Protein AF-A0A8J7YW27-F1 (afdb_monomer_lite)

Sequence (158 aa):
MNFRGATFSNEADFRGATFNNKADFMGATFNNKADFGGATFNNRADFWGATFNNKADFWGATFSKEAYFTDATFFGSVKFIDDENGRIFDESASANFSNSNFEHPESVEFVSVNLNNASFLHCKNIDKIGKFEIVDWNSKDIFLGFLEIEKQQLMRSK

Radius of gyration: 14.84 Å; chains: 1; bounding box: 30×37×41 Å

Secondary structure (DSSP, 8-state):
-B-TT-EE-S-EE-TT-EESS-EE-TT-EESS-EE-TT-EESS-EE-TT-EESS-EE-TT-EESSEEE-TT-EE-S-EEEE--SSS-SB-TT-EEE-TT-EESSGGGEEEEEEE-TTEE-TT-BTGGG-SEEEEEE--S-----SS-HHHHHHHT---

Structure (mmCIF, N/CA/C/O backbone):
data_AF-A0A8J7YW27-F1
#
_entry.id   AF-A0A8J7YW27-F1
#
loop_
_atom_site.group_PDB
_atom_site.id
_atom_site.type_symbol
_atom_site.label_atom_id
_atom_site.label_alt_id
_atom_site.label_comp_id
_atom_site.label_asym_id
_atom_site.label_entity_id
_atom_site.label_seq_id
_atom_site.pdbx_PDB_ins_code
_atom_site.Cartn_x
_atom_site.Cartn_y
_atom_site.Cartn_z
_atom_site.occupancy
_atom_site.B_iso_or_equiv
_atom_site.auth_seq_id
_atom_site.auth_comp_id
_atom_site.auth_asym_id
_atom_site.auth_atom_id
_atom_site.pdbx_PDB_model_num
ATOM 1 N N . MET A 1 1 ? 6.038 -1.999 -14.265 1.00 92.62 1 MET A N 1
ATOM 2 C CA . MET A 1 1 ? 4.718 -2.570 -14.613 1.00 92.62 1 MET A CA 1
ATOM 3 C C . MET A 1 1 ? 3.689 -1.450 -14.578 1.00 92.62 1 MET A C 1
ATOM 5 O O . MET A 1 1 ? 3.866 -0.549 -13.769 1.00 92.62 1 MET A O 1
ATOM 9 N N . ASN A 1 2 ? 2.689 -1.450 -15.461 1.00 97.50 2 ASN A N 1
ATOM 10 C CA . ASN A 1 2 ? 1.742 -0.338 -15.596 1.00 97.50 2 ASN A CA 1
ATOM 11 C C . ASN A 1 2 ? 0.291 -0.831 -15.480 1.00 97.50 2 ASN A C 1
ATOM 13 O O . ASN A 1 2 ? -0.159 -1.620 -16.304 1.00 97.50 2 ASN A O 1
ATOM 17 N N . PHE A 1 3 ? -0.401 -0.328 -14.465 1.00 98.38 3 PHE A N 1
ATOM 18 C CA . PHE A 1 3 ? -1.812 -0.503 -14.123 1.00 98.38 3 PHE A CA 1
ATOM 19 C C . PHE A 1 3 ? -2.515 0.853 -13.966 1.00 98.38 3 PHE A C 1
ATOM 21 O O . PHE A 1 3 ? -3.535 0.960 -13.286 1.00 98.38 3 PHE A O 1
ATOM 28 N N . ARG A 1 4 ? -1.962 1.915 -14.559 1.00 98.62 4 ARG A N 1
ATOM 29 C CA . ARG A 1 4 ? -2.519 3.263 -14.480 1.00 98.62 4 ARG A CA 1
ATOM 30 C C . ARG A 1 4 ? -3.975 3.266 -14.947 1.00 98.62 4 ARG A C 1
ATOM 32 O O . ARG A 1 4 ? -4.266 2.846 -16.066 1.00 98.62 4 ARG A O 1
ATOM 39 N N . GLY A 1 5 ? -4.872 3.765 -14.101 1.00 98.31 5 GLY A N 1
ATOM 40 C CA . GLY A 1 5 ? -6.310 3.830 -14.367 1.00 98.31 5 GLY A CA 1
ATOM 41 C C . GLY A 1 5 ? -7.002 2.466 -14.468 1.00 98.31 5 GLY A C 1
ATOM 42 O O . GLY A 1 5 ? -8.155 2.404 -14.891 1.00 98.31 5 GLY A O 1
ATOM 43 N N . ALA A 1 6 ? -6.322 1.366 -14.127 1.00 98.75 6 ALA A N 1
ATOM 44 C CA . ALA A 1 6 ? -6.915 0.038 -14.187 1.00 98.75 6 ALA A CA 1
ATOM 45 C C . ALA A 1 6 ? -8.041 -0.098 -13.158 1.00 98.75 6 ALA A C 1
ATOM 47 O O . ALA A 1 6 ? -7.946 0.406 -12.042 1.00 98.75 6 ALA A O 1
ATOM 48 N N . THR A 1 7 ? -9.098 -0.821 -13.521 1.00 98.88 7 THR A N 1
ATOM 49 C CA . THR A 1 7 ? -10.161 -1.208 -12.588 1.00 98.88 7 THR A CA 1
ATOM 50 C C . THR A 1 7 ? -10.091 -2.708 -12.338 1.00 98.88 7 THR A C 1
ATOM 52 O O . THR A 1 7 ? -10.236 -3.504 -13.265 1.00 98.88 7 THR A O 1
ATOM 55 N N . PHE A 1 8 ? -9.900 -3.091 -11.081 1.00 98.62 8 PHE A N 1
ATOM 56 C CA . PHE A 1 8 ? -9.941 -4.473 -10.622 1.00 98.62 8 PHE A CA 1
ATOM 57 C C . PHE A 1 8 ? -11.315 -4.746 -10.010 1.00 98.62 8 PHE A C 1
ATOM 59 O O . PHE A 1 8 ? -11.597 -4.365 -8.874 1.00 98.62 8 PHE A O 1
ATOM 66 N N . SER A 1 9 ? -12.200 -5.367 -10.795 1.00 98.19 9 SER A N 1
ATOM 67 C CA . SER A 1 9 ? -13.578 -5.660 -10.370 1.00 98.19 9 SER A CA 1
ATOM 68 C C . SER A 1 9 ? -13.679 -6.812 -9.374 1.00 98.19 9 SER A C 1
ATOM 70 O O . SER A 1 9 ? -14.635 -6.852 -8.612 1.00 98.19 9 SER A O 1
ATOM 72 N N . ASN A 1 10 ? -12.707 -7.724 -9.365 1.00 98.19 10 ASN A N 1
ATOM 73 C CA . ASN A 1 10 ? -12.588 -8.834 -8.416 1.00 98.19 10 ASN A CA 1
ATOM 74 C C . ASN A 1 10 ? -11.373 -8.610 -7.504 1.00 98.19 10 ASN A C 1
ATOM 76 O O . ASN A 1 10 ? -10.726 -7.566 -7.592 1.00 98.19 10 ASN A O 1
ATOM 80 N N . GLU A 1 11 ? -11.080 -9.571 -6.625 1.00 98.31 11 GLU A N 1
ATOM 81 C CA . GLU A 1 11 ? -9.853 -9.547 -5.823 1.00 98.31 11 GLU A CA 1
ATOM 82 C C . GLU A 1 11 ? -8.622 -9.381 -6.727 1.00 98.31 11 GLU A C 1
ATOM 84 O O . GLU A 1 11 ? -8.485 -10.064 -7.747 1.00 98.31 11 GLU A O 1
ATOM 89 N N . ALA A 1 12 ? -7.755 -8.437 -6.363 1.00 98.50 12 ALA A N 1
ATOM 90 C CA . ALA A 1 12 ? -6.497 -8.182 -7.043 1.00 98.50 12 ALA A CA 1
ATOM 91 C C . ALA A 1 12 ? -5.363 -8.768 -6.200 1.00 98.50 12 ALA A C 1
ATOM 93 O O . ALA A 1 12 ? -5.034 -8.232 -5.143 1.00 98.50 12 ALA A O 1
ATOM 94 N N . ASP A 1 13 ? -4.804 -9.883 -6.661 1.00 98.50 13 ASP A N 1
ATOM 95 C CA . ASP A 1 13 ? -3.763 -10.626 -5.954 1.00 98.50 13 ASP A CA 1
ATOM 96 C C . ASP A 1 13 ? -2.379 -10.300 -6.533 1.00 98.50 13 ASP A C 1
ATOM 98 O O . ASP A 1 13 ? -2.054 -10.668 -7.664 1.00 98.50 13 ASP A O 1
ATOM 102 N N . PHE A 1 14 ? -1.577 -9.589 -5.747 1.00 98.50 14 PHE A N 1
ATOM 103 C CA . PHE A 1 14 ? -0.170 -9.276 -5.993 1.00 98.50 14 PHE A CA 1
ATOM 104 C C . PHE A 1 14 ? 0.734 -9.891 -4.920 1.00 98.50 14 PHE A C 1
ATOM 106 O O . PHE A 1 14 ? 1.865 -9.431 -4.736 1.00 98.50 14 PHE A O 1
ATOM 113 N N . ARG A 1 15 ? 0.264 -10.915 -4.195 1.00 97.81 15 ARG A N 1
ATOM 114 C CA . ARG A 1 15 ? 1.043 -11.518 -3.114 1.00 97.81 15 ARG A CA 1
ATOM 115 C C . ARG A 1 15 ? 2.373 -12.063 -3.609 1.00 97.81 15 ARG A C 1
ATOM 117 O O . ARG A 1 15 ? 2.434 -12.753 -4.626 1.00 97.81 15 ARG A O 1
ATOM 124 N N . GLY A 1 16 ? 3.444 -11.746 -2.886 1.00 95.94 16 GLY A N 1
ATOM 125 C CA . GLY A 1 16 ? 4.809 -12.151 -3.232 1.00 95.94 16 GLY A CA 1
ATOM 126 C C . GLY A 1 16 ? 5.319 -11.596 -4.568 1.00 95.94 16 GLY A C 1
ATOM 127 O O . GLY A 1 16 ? 6.368 -12.028 -5.047 1.00 95.94 16 GLY A O 1
ATOM 128 N N . ALA A 1 17 ? 4.595 -10.674 -5.214 1.00 98.00 17 ALA A N 1
ATOM 129 C CA . ALA A 1 17 ? 5.002 -10.135 -6.503 1.00 98.00 17 ALA A CA 1
ATOM 130 C C . ALA A 1 17 ? 6.246 -9.255 -6.351 1.00 98.00 17 ALA A C 1
ATOM 132 O O . ALA A 1 17 ? 6.323 -8.408 -5.465 1.00 98.00 17 ALA A O 1
ATOM 133 N N . THR A 1 18 ? 7.206 -9.403 -7.263 1.00 98.31 18 THR A N 1
ATOM 134 C CA . THR A 1 18 ? 8.407 -8.560 -7.301 1.00 98.31 18 THR A CA 1
ATOM 135 C C . THR A 1 18 ?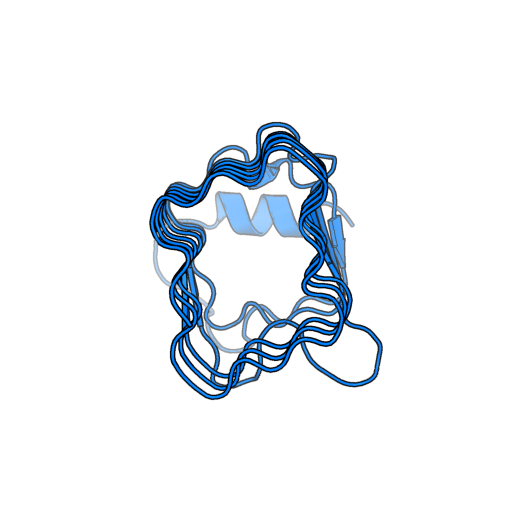 8.344 -7.569 -8.461 1.00 98.31 18 THR A C 1
ATOM 137 O O . THR A 1 18 ? 8.360 -7.943 -9.636 1.00 98.31 18 THR A O 1
ATOM 140 N N . PHE A 1 19 ? 8.352 -6.279 -8.139 1.00 98.12 19 PHE A N 1
ATOM 141 C CA . PHE A 1 19 ? 8.407 -5.174 -9.089 1.00 98.12 19 PHE A CA 1
ATOM 142 C C . PHE A 1 19 ? 9.829 -4.601 -9.146 1.00 98.12 19 PHE A C 1
ATOM 144 O O . PHE A 1 19 ? 10.208 -3.730 -8.366 1.00 98.12 19 PHE A O 1
ATOM 151 N N . ASN A 1 20 ? 10.628 -5.087 -10.102 1.00 97.94 20 ASN A N 1
ATOM 152 C CA . ASN A 1 20 ? 12.026 -4.655 -10.284 1.00 97.94 20 ASN A CA 1
ATOM 153 C C . ASN A 1 20 ? 12.176 -3.242 -10.871 1.00 97.94 20 ASN A C 1
ATOM 155 O O . ASN A 1 20 ? 13.181 -2.572 -10.660 1.00 97.94 20 ASN A O 1
ATOM 159 N N . ASN A 1 21 ? 11.168 -2.794 -11.616 1.00 98.06 21 ASN A N 1
ATOM 160 C CA . ASN A 1 21 ? 11.078 -1.457 -12.200 1.00 98.06 21 ASN A CA 1
ATOM 161 C C . ASN A 1 21 ? 9.883 -0.718 -11.592 1.00 98.06 21 ASN A C 1
ATOM 163 O O . ASN A 1 21 ? 9.085 -1.337 -10.888 1.00 98.06 21 ASN A O 1
ATOM 167 N N . LYS A 1 22 ? 9.704 0.567 -11.939 1.00 98.12 22 LYS A N 1
ATOM 168 C CA . LYS A 1 22 ? 8.542 1.367 -11.511 1.00 98.12 22 LYS A CA 1
ATOM 169 C C . LYS A 1 22 ? 7.237 0.561 -11.618 1.00 98.12 22 LYS A C 1
ATOM 171 O O . LYS A 1 22 ? 6.927 0.032 -12.695 1.00 98.12 22 LYS A O 1
ATOM 176 N N . ALA A 1 23 ? 6.476 0.496 -10.529 1.00 98.62 23 ALA A N 1
ATOM 177 C CA . ALA A 1 23 ? 5.122 -0.044 -10.495 1.00 98.62 23 ALA A CA 1
ATOM 178 C C . ALA A 1 23 ? 4.127 1.122 -10.492 1.00 98.62 23 ALA A C 1
ATOM 180 O O . ALA A 1 23 ? 4.124 1.935 -9.574 1.00 98.62 23 ALA A O 1
ATOM 181 N N . ASP A 1 24 ? 3.342 1.255 -11.558 1.00 98.81 24 ASP A N 1
ATOM 182 C CA . ASP A 1 24 ? 2.432 2.384 -11.758 1.00 98.81 24 ASP A CA 1
ATOM 183 C C . ASP A 1 24 ? 0.983 1.927 -11.579 1.00 98.81 24 ASP A C 1
ATOM 185 O O . ASP A 1 24 ? 0.447 1.247 -12.444 1.00 98.81 24 ASP A O 1
ATOM 189 N N . PHE A 1 25 ? 0.372 2.279 -10.455 1.00 98.88 25 PHE A N 1
ATOM 190 C CA . PHE A 1 25 ? -1.038 2.078 -10.109 1.00 98.88 25 PHE A CA 1
ATOM 191 C C . PHE A 1 25 ? -1.787 3.418 -10.032 1.00 98.88 25 PHE A C 1
ATOM 193 O O . PHE A 1 25 ? -2.831 3.511 -9.385 1.00 98.88 25 PHE A O 1
ATOM 200 N N . MET A 1 26 ? -1.271 4.475 -10.668 1.00 98.88 26 MET A N 1
ATOM 201 C CA . MET A 1 26 ? -1.865 5.805 -10.562 1.00 98.88 26 MET A CA 1
ATOM 202 C C . MET A 1 26 ? -3.312 5.797 -11.066 1.00 98.88 26 MET A C 1
ATOM 204 O O . MET A 1 26 ? -3.583 5.389 -12.197 1.00 98.88 26 MET A O 1
ATOM 208 N N . GLY A 1 27 ? -4.243 6.258 -10.234 1.00 98.75 27 GLY A N 1
ATOM 209 C CA . GLY A 1 27 ? -5.678 6.276 -10.518 1.00 98.75 27 GLY A CA 1
ATOM 210 C C . GLY A 1 27 ? -6.322 4.891 -10.641 1.00 98.75 27 GLY A C 1
ATOM 211 O O . GLY A 1 27 ? -7.430 4.788 -11.163 1.00 98.75 27 GLY A O 1
ATOM 212 N N . ALA A 1 28 ? -5.641 3.816 -10.229 1.00 98.88 28 ALA A N 1
ATOM 213 C CA . ALA A 1 28 ? -6.229 2.483 -10.232 1.00 98.88 28 ALA A CA 1
ATOM 214 C C . ALA A 1 28 ? -7.371 2.387 -9.211 1.00 98.88 28 ALA A C 1
ATOM 216 O O . ALA A 1 28 ? -7.327 3.000 -8.147 1.00 98.88 28 ALA A O 1
ATOM 217 N N . THR A 1 29 ? -8.391 1.594 -9.526 1.00 98.94 29 THR A N 1
ATOM 218 C CA . THR A 1 29 ? -9.531 1.332 -8.644 1.00 98.94 29 THR A CA 1
ATOM 219 C C . THR A 1 29 ? -9.608 -0.154 -8.321 1.00 98.94 29 THR A C 1
ATOM 221 O O . THR A 1 29 ? -9.703 -0.987 -9.222 1.00 98.94 29 THR A O 1
ATOM 224 N N . PHE A 1 30 ? -9.609 -0.488 -7.034 1.00 98.88 30 PHE A N 1
ATOM 225 C CA . PHE A 1 30 ? -9.756 -1.843 -6.515 1.00 98.88 30 PHE A CA 1
ATOM 226 C C . PHE A 1 30 ? -11.139 -1.978 -5.877 1.00 98.88 30 PHE A C 1
ATOM 228 O O . PHE A 1 30 ? -11.386 -1.427 -4.806 1.00 98.88 30 PHE A O 1
ATOM 235 N N . ASN A 1 31 ? -12.064 -2.673 -6.548 1.00 98.75 31 ASN A N 1
ATOM 236 C CA . ASN A 1 31 ? -13.455 -2.804 -6.086 1.00 98.75 31 ASN A CA 1
ATOM 237 C C . ASN A 1 31 ? -13.635 -3.864 -4.994 1.00 98.75 31 ASN A C 1
ATOM 239 O O . ASN A 1 31 ? -14.604 -3.824 -4.242 1.00 98.75 31 ASN A O 1
ATOM 243 N N . ASN A 1 32 ? -12.699 -4.802 -4.914 1.00 98.56 32 ASN A N 1
ATOM 244 C CA . ASN A 1 32 ? -12.631 -5.846 -3.902 1.00 98.56 32 ASN A CA 1
ATOM 245 C C . ASN A 1 32 ? -11.263 -5.792 -3.212 1.00 98.56 32 ASN A C 1
ATOM 247 O O . ASN A 1 32 ? -10.514 -4.831 -3.386 1.00 98.56 32 ASN A O 1
ATOM 251 N N . LYS A 1 33 ? -10.951 -6.806 -2.400 1.00 98.56 33 LYS A N 1
ATOM 252 C CA . LYS A 1 33 ? -9.668 -6.911 -1.704 1.00 98.56 33 LYS A CA 1
ATOM 253 C C . LYS A 1 33 ? -8.494 -6.717 -2.677 1.00 98.56 33 LYS A C 1
ATOM 255 O O . LYS A 1 33 ? -8.450 -7.353 -3.730 1.00 98.56 33 LYS A O 1
ATOM 260 N N . ALA A 1 34 ? -7.558 -5.850 -2.307 1.00 98.81 34 ALA A N 1
ATOM 261 C CA . ALA A 1 34 ? -6.273 -5.694 -2.974 1.00 98.81 34 ALA A CA 1
ATOM 262 C C . ALA A 1 34 ? -5.191 -6.250 -2.048 1.00 98.81 34 ALA A C 1
ATOM 264 O O . ALA A 1 34 ? -4.985 -5.730 -0.951 1.00 98.81 34 ALA A O 1
ATOM 265 N N . ASP A 1 35 ? -4.553 -7.339 -2.459 1.00 98.81 35 ASP A N 1
ATOM 266 C CA . ASP A 1 35 ? -3.584 -8.060 -1.644 1.00 98.81 35 ASP A CA 1
ATOM 267 C C . ASP A 1 35 ? -2.177 -7.881 -2.215 1.00 98.81 35 ASP A C 1
ATOM 269 O O . ASP A 1 35 ? -1.845 -8.433 -3.260 1.00 98.81 35 ASP A O 1
ATOM 273 N N . PHE A 1 36 ? -1.358 -7.089 -1.534 1.00 98.50 36 PHE A N 1
ATOM 274 C CA . PHE A 1 36 ? 0.063 -6.890 -1.810 1.00 98.50 36 PHE A CA 1
ATOM 275 C C . PHE A 1 36 ? 0.932 -7.601 -0.767 1.00 98.50 36 PHE A C 1
ATOM 277 O O . PHE A 1 36 ? 2.090 -7.229 -0.577 1.00 98.50 36 PHE A O 1
ATOM 284 N N . GLY A 1 37 ? 0.390 -8.606 -0.071 1.00 97.38 37 GLY A N 1
ATOM 285 C CA . GLY A 1 37 ? 1.094 -9.290 1.002 1.00 97.38 37 GLY A CA 1
ATOM 286 C C . GLY A 1 37 ? 2.416 -9.906 0.530 1.00 97.38 37 GLY A C 1
ATOM 287 O O . GLY A 1 37 ? 2.440 -10.670 -0.435 1.00 97.38 37 GLY A O 1
ATOM 288 N N . GLY A 1 38 ? 3.535 -9.562 1.163 1.00 96.19 38 GLY A N 1
ATOM 289 C CA . GLY A 1 38 ? 4.870 -10.018 0.761 1.00 96.19 38 GLY A CA 1
ATOM 290 C C . GLY A 1 38 ? 5.373 -9.446 -0.572 1.00 96.19 38 GLY A C 1
ATOM 291 O O . GLY A 1 38 ? 6.375 -9.922 -1.101 1.00 96.19 38 GLY A O 1
ATOM 292 N N . ALA A 1 39 ? 4.680 -8.476 -1.179 1.00 97.56 39 ALA A N 1
ATOM 293 C CA . ALA A 1 39 ? 5.114 -7.887 -2.443 1.00 97.56 39 ALA A CA 1
ATOM 294 C C . ALA A 1 39 ? 6.367 -7.018 -2.251 1.00 97.56 39 ALA A C 1
ATOM 296 O O . ALA A 1 39 ? 6.463 -6.235 -1.309 1.00 97.56 39 ALA A O 1
ATOM 297 N N . THR A 1 40 ? 7.313 -7.093 -3.184 1.00 97.56 40 THR A N 1
ATOM 298 C CA . THR A 1 40 ? 8.555 -6.312 -3.153 1.00 97.56 40 THR A CA 1
ATOM 299 C C . THR A 1 40 ? 8.570 -5.267 -4.263 1.00 97.56 40 THR A C 1
ATOM 301 O O . THR A 1 40 ? 8.529 -5.599 -5.449 1.00 97.56 40 THR A O 1
ATOM 304 N N . PHE A 1 41 ? 8.708 -3.998 -3.893 1.00 98.25 41 PHE A N 1
ATOM 305 C CA . PHE A 1 41 ? 8.852 -2.860 -4.796 1.00 98.25 41 PHE A CA 1
ATOM 306 C C . PHE A 1 41 ? 10.292 -2.335 -4.743 1.00 98.25 41 PHE A C 1
ATOM 308 O O . PHE A 1 41 ? 10.631 -1.463 -3.942 1.00 98.25 41 PHE A O 1
ATOM 315 N N . ASN A 1 42 ? 11.146 -2.850 -5.634 1.00 97.62 42 ASN A N 1
ATOM 316 C CA . ASN A 1 42 ? 12.572 -2.489 -5.700 1.00 97.62 42 ASN A CA 1
ATOM 317 C C . ASN A 1 42 ? 12.813 -1.080 -6.277 1.00 97.62 42 ASN A C 1
ATOM 319 O O . ASN A 1 42 ? 13.923 -0.548 -6.225 1.00 97.62 42 ASN A O 1
ATOM 323 N N . ASN A 1 43 ? 11.782 -0.479 -6.870 1.00 98.06 43 ASN A N 1
ATOM 324 C CA . ASN A 1 43 ? 11.796 0.864 -7.436 1.00 98.06 43 ASN A CA 1
ATOM 325 C C . ASN A 1 43 ? 10.496 1.593 -7.055 1.00 98.06 43 ASN A C 1
ATOM 327 O O . ASN A 1 43 ? 9.655 1.031 -6.356 1.00 98.06 43 ASN A O 1
ATOM 331 N N . ARG A 1 44 ? 10.313 2.828 -7.532 1.00 98.25 44 ARG A N 1
ATOM 332 C CA . ARG A 1 44 ? 9.137 3.658 -7.249 1.00 98.25 44 ARG A CA 1
ATOM 333 C C . ARG A 1 44 ? 7.821 2.890 -7.436 1.00 98.25 44 ARG A C 1
ATOM 335 O O . ARG A 1 44 ? 7.556 2.368 -8.525 1.00 98.25 44 ARG A O 1
ATOM 342 N N . ALA A 1 45 ? 6.971 2.921 -6.414 1.00 98.75 45 ALA A N 1
ATOM 343 C CA . ALA A 1 45 ? 5.595 2.444 -6.451 1.00 98.75 45 ALA A CA 1
ATOM 344 C C . ALA A 1 45 ? 4.643 3.645 -6.410 1.00 98.75 45 ALA A C 1
ATOM 346 O O . ALA A 1 45 ? 4.726 4.496 -5.527 1.00 98.75 45 ALA A O 1
ATOM 347 N N . ASP A 1 46 ? 3.773 3.756 -7.405 1.00 98.81 46 ASP A N 1
ATOM 348 C CA . ASP A 1 46 ? 2.922 4.926 -7.600 1.00 98.81 46 ASP A CA 1
ATOM 349 C C . ASP A 1 46 ? 1.450 4.537 -7.486 1.00 98.81 46 ASP A C 1
ATOM 351 O O . ASP A 1 46 ? 0.889 3.983 -8.420 1.00 98.81 46 ASP A O 1
ATOM 355 N N . PHE A 1 47 ? 0.836 4.821 -6.344 1.00 98.88 47 PHE A N 1
ATOM 356 C CA . PHE A 1 47 ? -0.592 4.662 -6.067 1.00 98.88 47 PHE A CA 1
ATOM 357 C C . PHE A 1 47 ? -1.303 6.019 -6.021 1.00 98.88 47 PHE A C 1
ATOM 359 O O . PHE A 1 47 ? -2.337 6.152 -5.365 1.00 98.88 47 PHE A O 1
ATOM 366 N N . TRP A 1 48 ? -0.760 7.044 -6.689 1.00 98.81 48 TRP A N 1
ATOM 367 C CA . TRP A 1 48 ? -1.357 8.376 -6.667 1.00 98.81 48 TRP A CA 1
ATOM 368 C C . TRP A 1 48 ? -2.818 8.324 -7.113 1.00 98.81 48 TRP A C 1
ATOM 370 O O . TRP A 1 48 ? -3.122 7.830 -8.201 1.00 98.81 48 TRP A O 1
ATOM 380 N N . GLY A 1 49 ? -3.727 8.853 -6.295 1.00 98.75 49 GLY A N 1
ATOM 381 C CA . GLY A 1 49 ? -5.157 8.895 -6.600 1.00 98.75 49 GLY A CA 1
ATOM 382 C C . GLY A 1 49 ? -5.805 7.514 -6.742 1.00 98.75 49 GLY A C 1
ATOM 383 O O . GLY A 1 49 ? -6.892 7.411 -7.308 1.00 98.75 49 GLY A O 1
ATOM 384 N N . ALA A 1 50 ? -5.139 6.444 -6.297 1.00 98.88 50 ALA A N 1
ATOM 385 C CA . ALA A 1 50 ? -5.721 5.112 -6.308 1.00 98.88 50 ALA A CA 1
ATOM 386 C C . ALA A 1 50 ? -6.882 5.028 -5.307 1.00 98.88 50 ALA A C 1
ATOM 388 O O . ALA A 1 50 ? -6.856 5.635 -4.236 1.00 98.88 50 ALA A O 1
ATOM 389 N N . THR A 1 51 ? -7.905 4.257 -5.661 1.00 98.94 51 THR A N 1
ATOM 390 C CA . THR A 1 51 ? -9.088 4.040 -4.827 1.00 98.94 51 THR A CA 1
ATOM 391 C C . THR A 1 51 ? -9.174 2.577 -4.418 1.00 98.94 51 THR A C 1
ATOM 393 O O . THR A 1 51 ? -9.261 1.693 -5.270 1.00 98.94 51 THR A O 1
ATOM 396 N N . PHE A 1 52 ? -9.188 2.321 -3.113 1.00 98.81 52 PHE A N 1
ATOM 397 C CA . PHE A 1 52 ? -9.372 0.995 -2.531 1.00 98.81 52 PHE A CA 1
ATOM 398 C C . PHE A 1 52 ? -10.758 0.929 -1.890 1.00 98.81 52 PHE A C 1
ATOM 400 O O . PHE A 1 52 ? -10.959 1.428 -0.785 1.00 98.81 52 PHE A O 1
ATOM 407 N N . ASN A 1 53 ? -11.728 0.332 -2.586 1.00 98.75 53 ASN A N 1
ATOM 408 C CA . ASN A 1 53 ? -13.121 0.247 -2.122 1.00 98.75 53 ASN A CA 1
ATOM 409 C C . ASN A 1 53 ? -13.334 -0.831 -1.042 1.00 98.75 53 ASN A C 1
ATOM 411 O O . ASN A 1 53 ? -14.411 -0.926 -0.460 1.00 98.75 53 ASN A O 1
ATOM 415 N N . ASN A 1 54 ? -12.326 -1.667 -0.788 1.00 98.50 54 ASN A N 1
ATOM 416 C CA . ASN A 1 54 ? -12.339 -2.708 0.235 1.00 98.50 54 ASN A CA 1
ATOM 417 C C . ASN A 1 54 ? -10.941 -2.824 0.878 1.00 98.50 54 ASN A C 1
ATOM 419 O O . ASN A 1 54 ? -10.115 -1.925 0.727 1.00 98.50 54 ASN A O 1
ATOM 423 N N . LYS A 1 55 ? -10.673 -3.915 1.605 1.00 98.50 55 LYS A N 1
ATOM 424 C CA . LYS A 1 55 ? -9.399 -4.179 2.283 1.00 98.50 55 LYS A CA 1
ATOM 425 C C . LYS A 1 55 ? -8.200 -4.013 1.337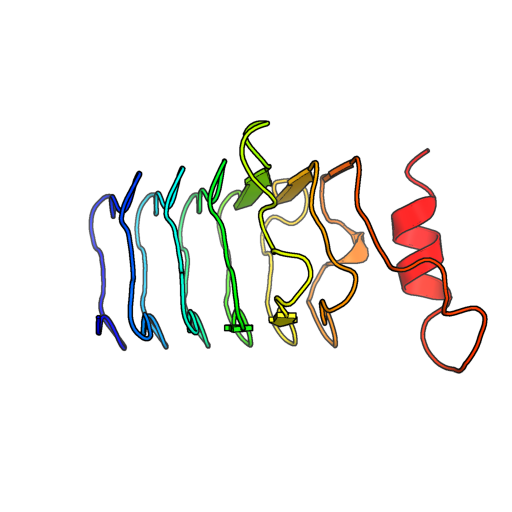 1.00 98.50 55 LYS A C 1
ATOM 427 O O . LYS A 1 55 ? -8.156 -4.658 0.288 1.00 98.50 55 LYS A O 1
ATOM 432 N N . ALA A 1 56 ? -7.210 -3.233 1.765 1.00 98.69 56 ALA A N 1
ATOM 433 C CA . ALA A 1 56 ? -5.889 -3.142 1.148 1.00 98.69 56 ALA A CA 1
ATOM 434 C C . ALA A 1 56 ? -4.842 -3.741 2.100 1.00 98.69 56 ALA A C 1
ATOM 436 O O . ALA A 1 56 ? -4.629 -3.238 3.205 1.00 98.69 56 ALA A O 1
ATOM 437 N N . ASP A 1 57 ? -4.225 -4.848 1.699 1.00 98.50 57 ASP A N 1
ATOM 438 C CA . ASP A 1 57 ? -3.270 -5.584 2.528 1.00 98.50 57 ASP A CA 1
ATOM 439 C C . ASP A 1 57 ? -1.843 -5.390 2.013 1.00 98.50 57 ASP A C 1
ATOM 441 O O . ASP A 1 57 ? -1.547 -5.757 0.881 1.00 98.50 57 ASP A O 1
ATOM 445 N N . PHE A 1 58 ? -0.968 -4.814 2.835 1.00 98.31 58 PHE A N 1
ATOM 446 C CA . PHE A 1 58 ? 0.467 -4.676 2.577 1.00 98.31 58 PHE A CA 1
ATOM 447 C C . PHE A 1 58 ? 1.287 -5.435 3.630 1.00 98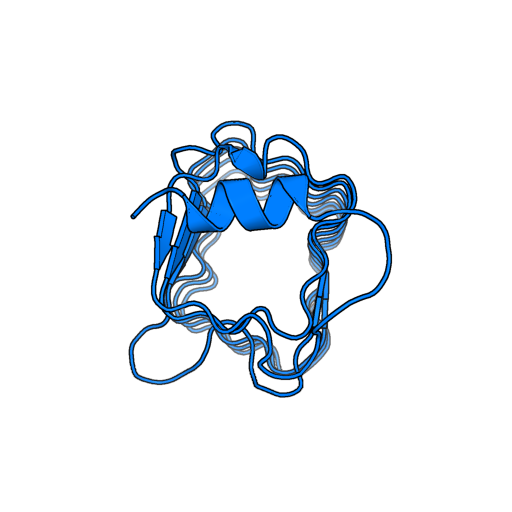.31 58 PHE A C 1
ATOM 449 O O . PHE A 1 58 ? 2.432 -5.075 3.896 1.00 98.31 58 PHE A O 1
ATOM 456 N N . TRP A 1 59 ? 0.712 -6.462 4.264 1.00 96.94 59 TRP A N 1
ATOM 457 C CA . TRP A 1 59 ? 1.418 -7.288 5.242 1.00 96.94 59 TRP A CA 1
ATOM 458 C C . TRP A 1 59 ? 2.687 -7.914 4.636 1.00 96.94 59 TRP A C 1
ATOM 460 O O . TRP A 1 59 ? 2.617 -8.548 3.589 1.00 96.94 59 TRP A O 1
ATOM 470 N N . GLY A 1 60 ? 3.853 -7.713 5.245 1.00 96.25 60 GLY A N 1
ATOM 471 C CA . GLY A 1 60 ? 5.149 -8.186 4.738 1.00 96.25 60 GLY A CA 1
ATOM 472 C C . GLY A 1 60 ? 5.597 -7.557 3.411 1.00 96.25 60 GLY A C 1
ATOM 473 O O . GLY A 1 60 ? 6.591 -7.983 2.826 1.00 96.25 60 GLY A O 1
ATOM 474 N N . ALA A 1 61 ? 4.875 -6.566 2.875 1.00 97.25 61 ALA A N 1
ATOM 475 C CA . ALA A 1 61 ? 5.322 -5.874 1.670 1.00 97.25 61 ALA A CA 1
ATOM 476 C C . ALA A 1 61 ? 6.609 -5.089 1.958 1.00 97.25 61 ALA A C 1
ATOM 478 O O . ALA A 1 61 ? 6.829 -4.646 3.074 1.00 97.25 61 ALA A O 1
ATOM 479 N N . THR A 1 62 ? 7.455 -4.868 0.956 1.00 97.44 62 THR A N 1
ATOM 480 C CA . THR A 1 62 ? 8.672 -4.055 1.094 1.00 97.44 62 THR A CA 1
ATOM 481 C C . THR A 1 62 ? 8.731 -3.004 -0.003 1.00 97.44 62 THR A C 1
ATOM 483 O O . THR A 1 62 ? 8.694 -3.330 -1.189 1.00 97.44 62 THR A O 1
ATOM 486 N N . PHE A 1 63 ? 8.884 -1.741 0.383 1.00 97.94 63 PHE A N 1
ATOM 487 C CA . PHE A 1 63 ? 9.146 -0.615 -0.508 1.00 97.94 63 PHE A CA 1
ATOM 488 C C . PHE A 1 63 ? 10.588 -0.140 -0.315 1.00 97.94 63 PHE A C 1
ATOM 490 O O . PHE A 1 63 ? 10.935 0.362 0.750 1.00 97.94 63 PHE A O 1
ATOM 497 N N . SER A 1 64 ? 11.431 -0.268 -1.344 1.00 96.69 64 SER A N 1
ATOM 498 C CA . SER A 1 64 ? 12.863 0.088 -1.264 1.00 96.69 64 SER A CA 1
ATOM 499 C C . SER A 1 64 ? 13.185 1.517 -1.728 1.00 96.69 64 SER A C 1
ATOM 501 O O . SER A 1 64 ? 14.334 1.961 -1.649 1.00 96.69 64 SER A O 1
ATOM 503 N N . LYS A 1 65 ? 12.195 2.221 -2.293 1.00 97.25 65 LYS A N 1
ATOM 504 C CA . LYS A 1 65 ? 12.300 3.580 -2.855 1.00 97.25 65 LYS A CA 1
ATOM 505 C C . LYS A 1 65 ? 11.048 4.393 -2.515 1.00 97.25 65 LYS A C 1
ATOM 507 O O . LYS A 1 65 ? 10.509 4.254 -1.425 1.00 97.25 65 LYS A O 1
ATOM 512 N N . GLU A 1 66 ? 10.602 5.286 -3.391 1.00 98.19 66 GLU A N 1
ATOM 513 C CA . GLU A 1 66 ? 9.429 6.118 -3.142 1.00 98.19 66 GLU A CA 1
ATOM 514 C C . GLU A 1 66 ? 8.128 5.324 -3.317 1.00 98.19 66 GLU A C 1
ATOM 516 O O . GLU A 1 66 ? 7.879 4.739 -4.375 1.00 98.19 66 GLU A O 1
ATOM 521 N N . ALA A 1 67 ? 7.278 5.353 -2.295 1.00 98.56 67 ALA A N 1
ATOM 522 C CA . ALA A 1 67 ? 5.908 4.867 -2.325 1.00 98.56 67 ALA A CA 1
ATOM 523 C C . ALA A 1 67 ? 4.951 6.065 -2.252 1.00 98.56 67 ALA A C 1
ATOM 525 O O . ALA A 1 67 ? 4.862 6.752 -1.232 1.00 98.56 67 ALA A O 1
ATOM 526 N N . TYR A 1 68 ? 4.248 6.346 -3.348 1.00 98.69 68 TYR A N 1
ATOM 527 C CA . TYR A 1 68 ? 3.305 7.460 -3.424 1.00 98.69 68 TYR A CA 1
ATOM 528 C C . TYR A 1 68 ? 1.877 6.967 -3.230 1.00 98.69 68 TYR A C 1
ATOM 530 O O . TYR A 1 68 ? 1.327 6.329 -4.116 1.00 98.69 68 TYR A O 1
ATOM 538 N N . PHE A 1 69 ? 1.267 7.328 -2.109 1.00 98.56 69 PHE A N 1
ATOM 539 C CA . PHE A 1 69 ? -0.160 7.182 -1.809 1.00 98.56 69 PHE A CA 1
ATOM 540 C C . PHE A 1 69 ? -0.873 8.546 -1.797 1.00 98.56 69 PHE A C 1
ATOM 542 O O . PHE A 1 69 ? -1.948 8.693 -1.220 1.00 98.56 69 PHE A O 1
ATOM 549 N N . THR A 1 70 ? -0.267 9.566 -2.412 1.00 97.31 70 THR A N 1
ATOM 550 C CA . THR A 1 70 ? -0.829 10.915 -2.502 1.00 97.31 70 THR A CA 1
ATOM 551 C C . THR A 1 70 ? -2.215 10.880 -3.139 1.00 97.31 70 THR A C 1
ATOM 553 O O . THR A 1 70 ? -2.409 10.205 -4.148 1.00 97.31 70 THR A O 1
ATOM 556 N N . ASP A 1 71 ? -3.179 11.593 -2.557 1.00 98.31 71 ASP A N 1
ATOM 557 C CA . ASP A 1 71 ? -4.589 11.611 -2.984 1.00 98.31 71 ASP A CA 1
ATOM 558 C C . ASP A 1 71 ? -5.278 10.224 -3.022 1.00 98.31 71 ASP A C 1
ATOM 560 O O . ASP A 1 71 ? -6.391 10.100 -3.537 1.00 98.31 71 ASP A O 1
ATOM 564 N N . ALA A 1 72 ? -4.652 9.161 -2.500 1.00 98.56 72 ALA A N 1
ATOM 565 C CA . ALA A 1 72 ? -5.280 7.846 -2.447 1.00 98.56 72 ALA A CA 1
ATOM 566 C C . ALA A 1 72 ? -6.430 7.835 -1.430 1.00 98.56 72 ALA A C 1
ATOM 568 O O . ALA A 1 72 ? -6.359 8.475 -0.378 1.00 98.56 72 ALA A O 1
ATOM 569 N N . THR A 1 73 ? -7.489 7.087 -1.734 1.00 98.62 73 THR A N 1
ATOM 570 C CA . THR A 1 73 ? -8.638 6.915 -0.834 1.00 98.62 73 THR A CA 1
ATOM 571 C C . THR A 1 73 ? -8.821 5.446 -0.481 1.00 98.62 73 THR A C 1
ATOM 573 O O . THR A 1 73 ? -8.882 4.588 -1.364 1.00 98.62 73 THR A O 1
ATOM 576 N N . PHE A 1 74 ? -8.938 5.167 0.815 1.00 98.44 74 PHE A N 1
ATOM 577 C CA . PHE A 1 74 ? -9.131 3.833 1.369 1.00 98.44 74 PHE A CA 1
ATOM 578 C C . PHE A 1 74 ? -10.481 3.762 2.092 1.00 98.44 74 PHE A C 1
ATOM 580 O O . PHE A 1 74 ? -10.656 4.356 3.156 1.00 98.44 74 PHE A O 1
ATOM 587 N N . PHE A 1 75 ? -11.429 3.023 1.511 1.00 98.06 75 PHE A N 1
ATOM 588 C CA . PHE A 1 75 ? -12.757 2.757 2.080 1.00 98.06 75 PHE A CA 1
ATOM 589 C C . PHE A 1 75 ? -12.803 1.492 2.948 1.00 98.06 75 PHE A C 1
ATOM 591 O O . PHE A 1 75 ? -13.815 1.220 3.582 1.00 98.06 75 PHE A O 1
ATOM 598 N N . GLY A 1 76 ? -11.743 0.682 2.955 1.00 96.50 76 GLY A N 1
ATOM 599 C CA . GLY A 1 76 ? -11.645 -0.527 3.772 1.00 96.50 76 GLY A CA 1
ATOM 600 C C . GLY A 1 76 ? -10.544 -0.448 4.823 1.00 96.50 76 GLY A C 1
ATOM 601 O O . GLY A 1 76 ? -9.892 0.579 4.998 1.00 96.50 76 GLY A O 1
ATOM 602 N N . SER A 1 77 ? -10.310 -1.575 5.497 1.00 98.00 77 SER A N 1
ATOM 603 C CA . SER A 1 77 ? -9.150 -1.723 6.375 1.00 98.00 77 SER A CA 1
ATOM 604 C C . SER A 1 77 ? -7.846 -1.682 5.581 1.00 98.00 77 SER A C 1
ATOM 606 O O . SER A 1 77 ? -7.774 -2.173 4.449 1.00 98.00 77 SER A O 1
ATOM 608 N N . VAL A 1 78 ? -6.808 -1.112 6.190 1.00 98.31 78 VAL A N 1
ATOM 609 C CA . VAL A 1 78 ? -5.480 -0.982 5.582 1.00 98.31 78 VAL A CA 1
ATOM 610 C C . VAL A 1 78 ? -4.441 -1.509 6.551 1.00 98.31 78 VAL A C 1
ATOM 612 O O . VAL A 1 78 ? -4.436 -1.126 7.719 1.00 98.31 78 VAL A O 1
ATOM 615 N N . LYS A 1 79 ? -3.566 -2.394 6.076 1.00 98.00 79 LYS A N 1
ATOM 616 C CA . LYS A 1 79 ? -2.531 -3.006 6.914 1.00 98.00 79 LYS A CA 1
ATOM 617 C C . LYS A 1 79 ? -1.157 -2.790 6.311 1.00 98.00 79 LYS A C 1
ATOM 619 O O . LYS A 1 79 ? -0.845 -3.387 5.290 1.00 98.00 79 LYS A O 1
ATOM 624 N N . PHE A 1 80 ? -0.343 -1.985 6.980 1.00 97.38 80 PHE A N 1
ATOM 625 C CA . PHE A 1 80 ? 1.096 -1.882 6.769 1.00 97.38 80 PHE A CA 1
ATOM 626 C C . PHE A 1 80 ? 1.771 -2.535 7.976 1.00 97.38 80 PHE A C 1
ATOM 628 O O . PHE A 1 80 ? 1.997 -1.888 8.998 1.00 97.38 80 PHE A O 1
ATOM 635 N N . ILE A 1 81 ? 1.998 -3.845 7.888 1.00 95.75 81 ILE A N 1
ATOM 636 C CA . ILE A 1 81 ? 2.483 -4.664 9.003 1.00 95.75 81 ILE A CA 1
ATOM 637 C C . ILE A 1 81 ? 3.634 -5.521 8.504 1.00 95.75 81 ILE A C 1
ATOM 639 O O . ILE A 1 81 ? 3.433 -6.334 7.612 1.00 95.75 81 ILE A O 1
ATOM 643 N N . ASP A 1 82 ? 4.819 -5.334 9.058 1.00 92.69 82 ASP A N 1
ATOM 644 C CA . ASP A 1 82 ? 6.004 -6.102 8.674 1.00 92.69 82 ASP A CA 1
ATOM 645 C C . ASP A 1 82 ? 5.941 -7.584 9.124 1.00 92.69 82 ASP A C 1
ATOM 647 O O . ASP A 1 82 ? 5.245 -7.911 10.089 1.00 92.69 82 ASP A O 1
ATOM 651 N N . ASP A 1 83 ? 6.640 -8.481 8.412 1.00 80.25 83 ASP A N 1
ATOM 652 C CA . ASP A 1 83 ? 6.594 -9.948 8.574 1.00 80.25 83 ASP A CA 1
ATOM 653 C C . ASP A 1 83 ? 7.886 -10.582 9.139 1.00 80.25 83 ASP A C 1
ATOM 655 O O . ASP A 1 83 ? 8.216 -11.727 8.831 1.00 80.25 83 ASP A O 1
ATOM 659 N N . GLU A 1 84 ? 8.606 -9.856 10.001 1.00 72.06 84 GLU A N 1
ATOM 660 C CA . GLU A 1 84 ? 9.899 -10.238 10.612 1.00 72.06 84 GLU A CA 1
ATOM 661 C C . GLU A 1 84 ? 11.081 -10.354 9.622 1.00 72.06 84 GLU A C 1
ATOM 663 O O . GLU A 1 84 ? 12.233 -10.396 10.059 1.00 72.06 84 GLU A O 1
ATOM 668 N N . ASN A 1 85 ? 10.834 -10.362 8.305 1.00 59.69 85 ASN A N 1
ATOM 669 C CA . ASN A 1 85 ? 11.856 -10.520 7.262 1.00 59.69 85 ASN A CA 1
ATOM 670 C C . ASN A 1 85 ? 12.211 -9.220 6.520 1.00 59.69 85 ASN A C 1
ATOM 672 O O . ASN A 1 85 ? 13.117 -9.234 5.680 1.00 59.69 85 ASN A O 1
ATOM 676 N N . GLY A 1 86 ? 11.532 -8.106 6.801 1.00 63.66 86 GLY A N 1
ATOM 677 C CA . GLY A 1 86 ? 11.706 -6.855 6.072 1.00 63.66 86 GLY A CA 1
ATOM 678 C C . GLY A 1 86 ? 11.452 -5.621 6.926 1.00 63.66 86 GLY A C 1
ATOM 679 O O . GLY A 1 86 ? 11.490 -5.653 8.145 1.00 63.66 86 GLY A O 1
ATOM 680 N N . ARG A 1 87 ? 11.270 -4.480 6.272 1.00 79.19 87 ARG A N 1
ATOM 681 C CA . ARG A 1 87 ? 10.571 -3.319 6.830 1.00 79.19 87 ARG A CA 1
ATOM 682 C C . ARG A 1 87 ? 9.612 -2.886 5.740 1.00 79.19 87 ARG A C 1
ATOM 684 O O . ARG A 1 87 ? 10.036 -2.812 4.585 1.00 79.19 87 ARG A O 1
ATOM 691 N N . ILE A 1 88 ? 8.366 -2.548 6.090 1.00 95.25 88 ILE A N 1
ATOM 692 C CA . ILE A 1 88 ? 7.383 -2.089 5.091 1.00 95.25 88 ILE A CA 1
ATOM 693 C C . ILE A 1 88 ? 7.983 -1.011 4.188 1.00 95.25 88 ILE A C 1
ATOM 695 O O . ILE A 1 88 ? 7.951 -1.125 2.966 1.00 95.25 88 ILE A O 1
ATOM 699 N N . PHE A 1 89 ? 8.607 -0.005 4.794 1.00 95.06 89 PHE A N 1
ATOM 700 C CA . PHE A 1 89 ? 9.418 0.983 4.096 1.00 95.06 89 PHE A CA 1
ATOM 701 C C . PHE A 1 89 ? 10.874 0.802 4.528 1.00 95.06 89 PHE A C 1
ATOM 703 O O . PHE A 1 89 ? 11.197 0.899 5.713 1.00 95.06 89 PHE A O 1
ATOM 710 N N . ASP A 1 90 ? 11.755 0.520 3.575 1.00 92.50 90 ASP A N 1
ATOM 711 C CA . ASP A 1 90 ? 13.189 0.379 3.833 1.00 92.50 90 ASP A CA 1
ATOM 712 C C . ASP A 1 90 ? 13.808 1.708 4.330 1.00 92.50 90 ASP A C 1
ATOM 714 O O . ASP A 1 90 ? 13.211 2.776 4.216 1.00 92.50 90 ASP A O 1
ATOM 718 N N . GLU A 1 91 ? 15.027 1.686 4.872 1.00 88.62 91 GLU A N 1
ATOM 719 C CA . GLU A 1 91 ? 15.709 2.867 5.434 1.00 88.62 91 GLU A CA 1
ATOM 720 C C . GLU A 1 91 ? 15.838 4.028 4.445 1.00 88.62 91 GLU A C 1
ATOM 722 O O . GLU A 1 91 ? 15.769 5.193 4.836 1.00 88.62 91 GLU A O 1
ATOM 727 N N . SER A 1 92 ? 16.017 3.709 3.160 1.00 88.81 92 SER A N 1
ATOM 728 C CA . SER A 1 92 ? 16.123 4.703 2.086 1.00 88.81 92 SER A CA 1
ATOM 729 C C . SER A 1 92 ? 14.783 5.080 1.450 1.00 88.81 92 SER A C 1
ATOM 731 O O . SER A 1 92 ? 14.744 5.961 0.587 1.00 88.81 92 SER A O 1
ATOM 733 N N . ALA A 1 93 ? 13.695 4.410 1.834 1.00 94.31 93 ALA A N 1
ATOM 734 C CA . ALA A 1 93 ? 12.383 4.622 1.252 1.00 94.31 93 ALA A CA 1
ATOM 735 C C . ALA A 1 93 ? 11.749 5.926 1.745 1.00 94.31 93 ALA A C 1
ATOM 737 O O . ALA A 1 93 ? 12.054 6.436 2.823 1.00 94.31 93 ALA A O 1
ATOM 738 N N . SER A 1 94 ? 10.844 6.468 0.935 1.00 93.00 94 SER A N 1
ATOM 739 C CA . SER A 1 94 ? 9.933 7.537 1.353 1.00 93.00 94 SER A CA 1
ATOM 740 C C . SER A 1 94 ? 8.504 7.070 1.145 1.00 93.00 94 SER A C 1
ATOM 742 O O . SER A 1 94 ? 8.223 6.371 0.170 1.00 93.00 94 SER A O 1
ATOM 744 N N . ALA A 1 95 ? 7.603 7.460 2.041 1.00 95.94 95 ALA A N 1
ATOM 745 C CA . ALA A 1 95 ? 6.190 7.115 1.946 1.00 95.94 95 ALA A CA 1
ATOM 746 C C . ALA A 1 95 ? 5.352 8.391 1.966 1.00 95.94 95 ALA A C 1
ATOM 748 O O . ALA A 1 95 ? 5.344 9.137 2.940 1.00 95.94 95 ALA A O 1
ATOM 749 N N . ASN A 1 96 ? 4.649 8.689 0.881 1.00 95.19 96 ASN A N 1
ATOM 750 C CA . ASN A 1 96 ? 3.865 9.913 0.795 1.00 95.19 96 ASN A CA 1
ATOM 751 C C . ASN A 1 96 ? 2.372 9.601 0.854 1.00 95.19 96 ASN A C 1
ATOM 753 O O . ASN A 1 96 ? 1.802 9.156 -0.132 1.00 95.19 96 ASN A O 1
ATOM 757 N N . PHE A 1 97 ? 1.750 9.888 1.991 1.00 95.75 97 PHE A N 1
ATOM 758 C CA . PHE A 1 97 ? 0.312 9.788 2.242 1.00 95.75 97 PHE A CA 1
ATOM 759 C C . PHE A 1 97 ? -0.371 11.166 2.239 1.00 95.75 97 PHE A C 1
ATOM 761 O O . PHE A 1 97 ? -1.475 11.323 2.762 1.00 95.75 97 PHE A O 1
ATOM 768 N N . SER A 1 98 ? 0.278 12.199 1.694 1.00 90.62 98 SER A N 1
ATOM 769 C CA . SER A 1 98 ? -0.272 13.558 1.725 1.00 90.62 98 SER A CA 1
ATOM 770 C C . SER A 1 98 ? -1.597 13.631 0.964 1.00 90.62 98 SER A C 1
ATOM 772 O O . SER A 1 98 ? -1.743 13.011 -0.088 1.00 90.62 98 SER A O 1
ATOM 774 N N . ASN A 1 99 ? -2.560 14.384 1.497 1.00 94.12 99 ASN A N 1
ATOM 775 C CA . ASN A 1 99 ? -3.942 14.487 1.005 1.00 94.12 99 ASN A CA 1
ATOM 776 C C . ASN A 1 99 ? -4.708 13.152 0.897 1.00 94.12 99 ASN A C 1
ATOM 778 O O . ASN A 1 99 ? -5.826 13.134 0.376 1.00 94.12 99 ASN A O 1
ATOM 782 N N . SER A 1 100 ? -4.131 12.036 1.352 1.00 95.81 100 SER A N 1
ATOM 783 C CA . SER A 1 100 ? -4.831 10.756 1.344 1.00 95.81 100 SER A CA 1
ATOM 784 C C . SER A 1 100 ? -5.984 10.764 2.346 1.00 95.81 100 SER A C 1
ATOM 786 O O . SER A 1 100 ? -6.075 11.613 3.244 1.00 95.81 100 SER A O 1
ATOM 788 N N . ASN A 1 101 ? -6.903 9.825 2.159 1.00 95.75 101 ASN A N 1
ATOM 789 C CA . ASN A 1 101 ? -8.098 9.716 2.970 1.00 95.75 101 ASN A CA 1
ATOM 790 C C . ASN A 1 101 ? -8.323 8.272 3.414 1.00 95.75 101 ASN A C 1
ATOM 792 O O . ASN A 1 101 ? -8.551 7.387 2.587 1.00 95.75 101 ASN A O 1
ATOM 796 N N . PHE A 1 102 ? -8.292 8.060 4.726 1.00 95.69 102 PHE A N 1
ATOM 797 C CA . PHE A 1 102 ? -8.736 6.827 5.362 1.00 95.69 102 PHE A CA 1
ATOM 798 C C . PHE A 1 102 ? -10.167 7.049 5.862 1.00 95.69 102 PHE A C 1
ATOM 800 O O . PHE A 1 102 ? -10.383 7.791 6.822 1.00 95.69 102 PHE A O 1
ATOM 807 N N . GLU A 1 103 ? -11.149 6.445 5.191 1.00 97.44 103 GLU A N 1
ATOM 808 C CA . GLU A 1 103 ? -12.577 6.594 5.536 1.00 97.44 103 GLU A CA 1
ATOM 809 C C . GLU A 1 103 ? -12.943 5.823 6.810 1.00 97.44 103 GLU A C 1
ATOM 811 O O . GLU A 1 103 ? -13.793 6.258 7.582 1.00 97.44 103 GLU A O 1
ATOM 816 N N . HIS A 1 104 ? -12.237 4.716 7.054 1.00 97.06 104 HIS A N 1
ATOM 817 C CA . HIS A 1 104 ? -12.305 3.905 8.271 1.00 97.06 104 HIS A CA 1
ATOM 818 C C . HIS A 1 104 ? -10.951 3.925 8.994 1.00 97.06 104 HIS A C 1
ATOM 820 O O . HIS A 1 104 ? -10.252 2.907 9.030 1.00 97.06 104 HIS A O 1
ATOM 826 N N . PRO A 1 105 ? -10.520 5.090 9.515 1.00 94.81 105 PRO A N 1
ATOM 827 C CA . PRO A 1 105 ? -9.194 5.264 10.106 1.00 94.81 105 PRO A CA 1
ATOM 828 C C . PRO A 1 105 ? -8.955 4.298 11.280 1.00 94.81 105 PRO A C 1
ATOM 830 O O . PRO A 1 105 ? -7.857 3.767 11.419 1.00 94.81 105 PRO A O 1
ATOM 833 N N . GLU A 1 106 ? -9.983 3.951 12.056 1.00 96.06 106 GLU A N 1
ATOM 834 C CA . GLU A 1 106 ? -9.919 2.976 13.153 1.00 96.06 106 GLU A CA 1
ATOM 835 C C . GLU A 1 106 ? -9.537 1.556 12.701 1.00 96.06 106 GLU A C 1
ATOM 837 O O . GLU A 1 106 ? -9.109 0.737 13.511 1.00 96.06 106 GLU A O 1
ATOM 842 N N . SER A 1 107 ? -9.685 1.268 11.405 1.00 97.19 107 SER A N 1
ATOM 843 C CA . SER A 1 107 ? -9.334 -0.006 10.772 1.00 97.19 107 SER A CA 1
ATOM 844 C C . SER A 1 107 ? -7.984 0.041 10.041 1.00 97.19 107 SER A C 1
ATOM 846 O O . SER A 1 107 ? -7.665 -0.871 9.270 1.00 97.19 107 SER A O 1
ATOM 848 N N . VAL A 1 108 ? -7.206 1.108 10.241 1.00 96.81 108 VAL A N 1
ATOM 849 C CA . VAL A 1 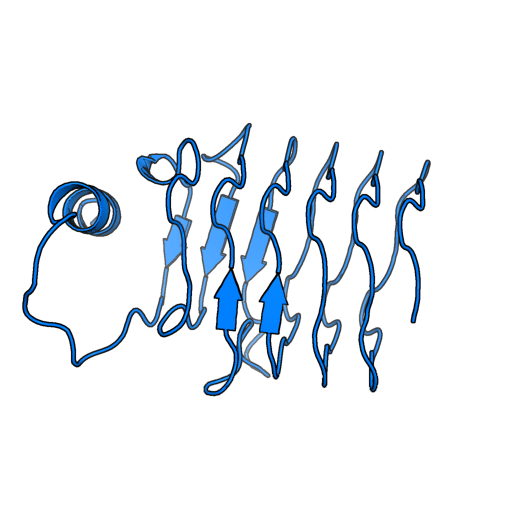108 ? -5.861 1.282 9.684 1.00 96.81 108 VAL A CA 1
ATOM 850 C C . VAL A 1 108 ? -4.816 0.893 10.721 1.00 96.81 108 VAL A C 1
ATOM 852 O O . VAL A 1 108 ? -4.847 1.347 11.867 1.00 96.81 108 VAL A O 1
ATOM 855 N N . GLU A 1 109 ? -3.868 0.064 10.297 1.00 95.75 109 GLU A N 1
ATOM 856 C CA . GLU A 1 109 ? -2.786 -0.434 11.136 1.00 95.75 109 GLU A CA 1
ATOM 857 C C . GLU A 1 109 ? -1.421 -0.168 10.490 1.00 95.75 109 GLU A C 1
ATOM 859 O O . GLU A 1 109 ? -1.142 -0.631 9.382 1.00 95.75 109 GLU A O 1
ATOM 864 N N . PHE A 1 110 ? -0.561 0.532 11.228 1.00 93.62 110 PHE A N 1
ATOM 865 C CA . PHE A 1 110 ? 0.870 0.678 10.981 1.00 93.62 110 PHE A CA 1
ATOM 866 C C . PHE A 1 110 ? 1.622 -0.022 12.118 1.00 93.62 110 PHE A C 1
ATOM 868 O O . PHE A 1 110 ? 1.641 0.468 13.251 1.00 93.62 110 PHE A O 1
ATOM 875 N N . VAL A 1 111 ? 2.201 -1.193 11.845 1.00 92.06 111 VAL A N 1
ATOM 876 C CA . VAL A 1 111 ? 2.850 -2.031 12.867 1.00 92.06 111 VAL A CA 1
ATOM 877 C C . VAL A 1 111 ? 4.230 -2.482 12.402 1.00 92.06 111 VAL A C 1
ATOM 879 O O . VAL A 1 111 ? 4.345 -3.081 11.337 1.00 92.06 111 VAL A O 1
ATOM 882 N N . SER A 1 112 ? 5.267 -2.239 13.208 1.00 91.62 112 SER A N 1
ATOM 883 C CA . SER A 1 112 ? 6.661 -2.548 12.851 1.00 91.62 112 SER A CA 1
ATOM 884 C C . SER A 1 112 ? 7.064 -1.879 11.529 1.00 91.62 112 SER A C 1
ATOM 886 O O . SER A 1 112 ? 7.510 -2.517 10.580 1.00 91.62 112 SER A O 1
ATOM 888 N N . VAL A 1 113 ? 6.840 -0.565 11.432 1.00 91.06 113 VAL A N 1
ATOM 889 C CA . VAL A 1 113 ? 7.089 0.206 10.205 1.00 91.06 113 VAL A CA 1
ATOM 890 C C . VAL A 1 113 ? 8.066 1.350 10.434 1.00 91.06 113 VAL A C 1
ATOM 892 O O . VAL A 1 113 ? 8.074 1.992 11.481 1.00 91.06 113 VAL A O 1
ATOM 895 N N . ASN A 1 114 ? 8.854 1.657 9.408 1.00 89.56 114 ASN A N 1
ATOM 896 C CA . ASN A 1 114 ? 9.683 2.854 9.372 1.00 89.56 114 ASN A CA 1
ATOM 897 C C . ASN A 1 114 ? 8.942 3.982 8.643 1.00 89.56 114 ASN A C 1
ATOM 899 O O . ASN A 1 114 ? 8.667 3.889 7.451 1.00 89.56 114 ASN A O 1
ATOM 903 N N . LEU A 1 115 ? 8.629 5.056 9.362 1.00 89.25 115 LEU A N 1
ATOM 904 C CA . LEU A 1 115 ? 7.978 6.260 8.847 1.00 89.25 115 LEU A CA 1
ATOM 905 C C . LEU A 1 115 ? 8.880 7.501 8.982 1.00 89.25 115 LEU A C 1
ATOM 907 O O . LEU A 1 115 ? 8.395 8.629 8.902 1.00 89.25 115 LEU A O 1
ATOM 911 N N . ASN A 1 116 ? 10.201 7.314 9.122 1.00 85.06 116 ASN A N 1
ATOM 912 C CA . ASN A 1 116 ? 11.186 8.398 9.253 1.00 85.06 116 ASN A CA 1
ATOM 913 C C . ASN A 1 116 ? 11.118 9.411 8.101 1.00 85.06 116 ASN A C 1
ATOM 915 O O . ASN A 1 116 ? 11.378 10.594 8.300 1.00 85.06 116 ASN A O 1
ATOM 919 N N . ASN A 1 117 ? 10.795 8.936 6.896 1.00 88.62 117 ASN A N 1
ATOM 920 C CA . ASN A 1 117 ? 10.693 9.735 5.676 1.00 88.62 117 ASN A CA 1
ATOM 921 C C . ASN A 1 117 ? 9.273 9.668 5.091 1.00 88.62 117 ASN A C 1
ATOM 923 O O . ASN A 1 117 ? 9.076 9.600 3.873 1.00 88.62 117 ASN A O 1
ATOM 927 N N . ALA A 1 118 ? 8.278 9.604 5.980 1.00 90.50 118 ALA A N 1
ATOM 928 C CA . ALA A 1 118 ? 6.880 9.607 5.601 1.00 90.50 118 ALA A CA 1
ATOM 929 C C . ALA A 1 118 ? 6.273 11.012 5.711 1.00 90.50 118 ALA A C 1
ATOM 931 O O . ALA A 1 118 ? 6.527 11.740 6.669 1.00 90.50 118 ALA A O 1
ATOM 932 N N . SER A 1 119 ? 5.428 11.379 4.750 1.00 87.25 119 SER A N 1
ATOM 933 C CA . SER A 1 119 ? 4.597 12.584 4.820 1.00 87.25 119 SER A CA 1
ATOM 934 C C . SER A 1 119 ? 3.135 12.198 4.956 1.00 87.25 119 SER A C 1
ATOM 936 O O . SER A 1 119 ? 2.622 11.428 4.148 1.00 87.25 119 SER A O 1
ATOM 938 N N . PHE A 1 120 ? 2.459 12.806 5.925 1.00 89.31 120 PHE A N 1
ATOM 939 C CA . PHE A 1 120 ? 1.013 12.710 6.132 1.00 89.31 120 PHE A CA 1
ATOM 940 C C . PHE A 1 120 ? 0.331 14.081 6.009 1.00 89.31 120 PHE A C 1
ATOM 942 O O . PHE A 1 120 ? -0.759 14.288 6.533 1.00 89.31 120 PHE A O 1
ATOM 949 N N . LEU A 1 121 ? 0.967 15.043 5.329 1.00 84.12 121 LEU A N 1
ATOM 950 C CA . LEU A 1 121 ? 0.450 16.407 5.211 1.00 84.12 121 LEU A CA 1
ATOM 951 C C . LEU A 1 121 ? -0.973 16.418 4.631 1.00 84.12 121 LEU A C 1
ATOM 953 O O . LEU A 1 121 ? -1.214 15.889 3.548 1.00 84.12 121 LEU A O 1
ATOM 957 N N . HIS A 1 122 ? -1.912 17.035 5.349 1.00 87.62 122 HIS A N 1
ATOM 958 C CA . HIS A 1 122 ? -3.339 17.075 4.994 1.00 87.62 122 HIS A CA 1
ATOM 959 C C . HIS A 1 122 ? -4.006 15.693 4.844 1.00 87.62 122 HIS A C 1
ATOM 961 O O . HIS A 1 122 ? -5.056 15.584 4.209 1.00 87.62 122 HIS A O 1
ATOM 967 N N . CYS A 1 123 ? -3.416 14.635 5.407 1.00 85.06 123 CYS A N 1
ATOM 968 C CA . CYS A 1 123 ? -4.064 13.334 5.492 1.00 85.06 123 CYS A CA 1
ATOM 969 C C . CYS A 1 123 ? -5.310 13.454 6.374 1.00 85.06 123 CYS A C 1
ATOM 971 O O . CYS A 1 123 ? -5.236 13.870 7.532 1.00 85.06 123 CYS A O 1
ATOM 973 N N . LYS A 1 124 ? -6.475 13.093 5.836 1.00 84.44 124 LYS A N 1
ATOM 974 C CA . LYS A 1 124 ? -7.725 13.162 6.598 1.00 84.44 124 LYS A CA 1
ATOM 975 C C . LYS A 1 124 ? -7.769 12.049 7.642 1.00 84.44 124 LYS A C 1
ATOM 977 O O . LYS A 1 124 ? -7.382 10.919 7.360 1.00 84.44 124 LYS A O 1
ATOM 982 N N . ASN A 1 125 ? -8.291 12.378 8.825 1.00 81.38 125 ASN A N 1
ATOM 983 C CA . ASN A 1 125 ? -8.499 11.452 9.943 1.00 81.38 125 ASN A CA 1
ATOM 984 C C . ASN A 1 125 ? -7.233 10.723 10.442 1.00 81.38 125 ASN A C 1
ATOM 986 O O . ASN A 1 125 ? -7.341 9.647 11.032 1.00 81.38 125 ASN A O 1
ATOM 990 N N . ILE A 1 126 ? -6.040 11.289 10.227 1.00 80.19 126 ILE A N 1
ATOM 991 C CA . ILE A 1 126 ? -4.778 10.702 10.708 1.00 80.19 126 ILE A CA 1
ATOM 992 C C . ILE A 1 126 ? -4.769 10.513 12.234 1.00 80.19 126 ILE A C 1
ATOM 994 O O . ILE A 1 126 ? -4.264 9.516 12.744 1.00 80.19 126 ILE A O 1
ATOM 998 N N . ASP A 1 127 ? -5.401 11.438 12.955 1.00 78.88 127 ASP A N 1
ATOM 999 C CA . ASP A 1 127 ? -5.568 11.455 14.408 1.00 78.88 127 ASP A CA 1
ATOM 1000 C C . ASP A 1 127 ? -6.437 10.306 14.944 1.00 78.88 127 ASP A C 1
ATOM 1002 O O . ASP A 1 127 ? -6.413 10.019 16.139 1.00 78.88 127 ASP A O 1
ATOM 1006 N N . LYS A 1 128 ? -7.193 9.636 14.066 1.00 88.12 128 LYS A N 1
ATOM 1007 C CA . LYS A 1 128 ? -8.124 8.549 14.406 1.00 88.12 128 LYS A CA 1
ATOM 1008 C C . LYS A 1 128 ? -7.637 7.178 13.953 1.00 88.12 128 LYS A C 1
ATOM 1010 O O . LYS A 1 128 ? -8.408 6.220 14.015 1.00 88.12 128 LYS A O 1
ATOM 1015 N N . ILE A 1 129 ? -6.408 7.082 13.447 1.00 87.19 129 ILE A N 1
ATOM 1016 C CA . ILE A 1 129 ? -5.870 5.805 12.986 1.00 87.19 129 ILE A CA 1
ATOM 1017 C C . ILE A 1 129 ? -5.872 4.788 14.126 1.00 87.19 129 ILE A C 1
ATOM 1019 O O . ILE A 1 129 ? -5.454 5.087 15.244 1.00 87.19 129 ILE A O 1
ATOM 1023 N N . GLY A 1 130 ? -6.341 3.579 13.819 1.00 88.88 130 GLY A N 1
ATOM 1024 C CA . GLY A 1 130 ? -6.560 2.524 14.799 1.00 88.88 130 GLY A CA 1
ATOM 1025 C C . GLY A 1 130 ? -5.289 2.094 15.514 1.00 88.88 130 GLY A C 1
ATOM 1026 O O . GLY A 1 130 ? -5.310 1.877 16.727 1.00 88.88 130 GLY A O 1
ATOM 1027 N N . LYS A 1 131 ? -4.174 1.964 14.784 1.00 89.25 131 LYS A N 1
ATOM 1028 C CA . LYS A 1 131 ? -2.946 1.425 15.367 1.00 89.25 131 LYS A CA 1
ATOM 1029 C C . LYS A 1 131 ? -1.667 2.015 14.781 1.00 89.25 131 LYS A C 1
ATOM 1031 O O . LYS A 1 131 ? -1.419 1.905 13.584 1.00 89.25 131 LYS A O 1
ATOM 1036 N N . PHE A 1 132 ? -0.823 2.525 15.677 1.00 87.00 132 PHE A N 1
ATOM 1037 C CA . PHE A 1 132 ? 0.609 2.741 15.471 1.00 87.00 132 PHE A CA 1
ATOM 1038 C C . PHE A 1 132 ? 1.372 1.970 16.552 1.00 87.00 132 PHE A C 1
ATOM 1040 O O . PHE A 1 132 ? 1.338 2.337 17.726 1.00 87.00 132 PHE A O 1
ATOM 1047 N N . GLU A 1 133 ? 2.048 0.888 16.181 1.00 86.50 133 GLU A N 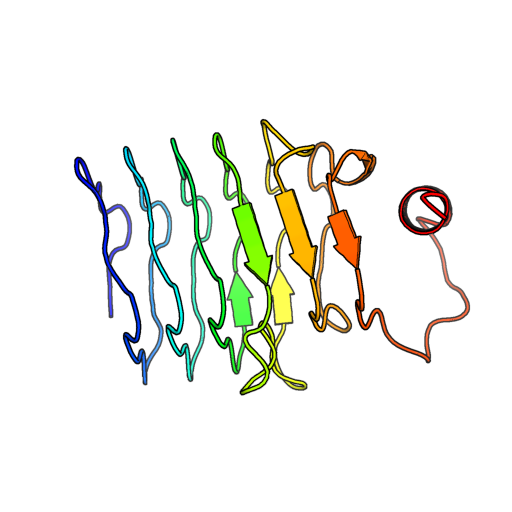1
ATOM 1048 C CA . GLU A 1 133 ? 2.821 0.061 17.113 1.00 86.50 133 GLU A CA 1
ATOM 1049 C C . GLU A 1 133 ? 4.203 -0.233 16.532 1.00 86.50 133 GLU A C 1
ATOM 1051 O O . GLU A 1 133 ? 4.301 -0.646 15.387 1.00 86.50 133 GLU A O 1
ATOM 1056 N N . ILE A 1 134 ? 5.270 -0.039 17.316 1.00 87.12 134 ILE A N 1
ATOM 1057 C CA . ILE A 1 134 ? 6.662 -0.241 16.864 1.00 87.12 134 ILE A CA 1
ATOM 1058 C C . ILE A 1 134 ? 6.902 0.556 15.570 1.00 87.12 134 ILE A C 1
ATOM 1060 O O . ILE A 1 134 ? 6.998 0.015 14.474 1.00 87.12 134 ILE A O 1
ATOM 1064 N N . VAL A 1 135 ? 6.897 1.881 15.694 1.00 86.19 135 VAL A N 1
ATOM 1065 C CA . VAL A 1 135 ? 7.034 2.776 14.546 1.00 86.19 135 VAL A CA 1
ATOM 1066 C C . VAL A 1 135 ? 8.262 3.648 14.719 1.00 86.19 135 VAL A C 1
ATOM 1068 O O . VAL A 1 135 ? 8.374 4.367 15.716 1.00 86.19 135 VAL A O 1
ATOM 1071 N N . ASP A 1 136 ? 9.146 3.617 13.727 1.00 85.94 136 ASP A N 1
ATOM 1072 C CA . ASP A 1 136 ? 10.304 4.501 13.675 1.00 85.94 136 ASP A CA 1
ATOM 1073 C C . ASP A 1 136 ? 9.890 5.840 13.036 1.00 85.94 136 ASP A C 1
ATOM 1075 O O . ASP A 1 136 ? 9.489 5.883 11.875 1.00 85.94 136 ASP A O 1
ATOM 1079 N N . TRP A 1 137 ? 9.958 6.935 13.805 1.00 79.00 137 TRP A N 1
ATOM 1080 C CA . TRP A 1 137 ? 9.529 8.295 13.410 1.00 79.00 137 TRP A CA 1
ATOM 1081 C C . TRP A 1 137 ? 10.674 9.323 13.293 1.00 79.00 137 TRP A C 1
ATOM 1083 O O . TRP A 1 137 ? 10.419 10.519 13.156 1.00 79.00 137 TRP A O 1
ATOM 1093 N N . ASN A 1 138 ? 11.920 8.855 13.324 1.00 67.56 138 ASN A N 1
ATOM 1094 C CA . ASN A 1 138 ? 13.196 9.573 13.351 1.00 67.56 138 ASN A CA 1
ATOM 1095 C C . ASN A 1 138 ? 13.600 10.055 14.758 1.00 67.56 138 ASN A C 1
ATOM 1097 O O . ASN A 1 138 ? 12.796 10.589 15.518 1.00 67.56 138 ASN A O 1
ATOM 1101 N N . SER A 1 139 ? 14.879 9.875 15.108 1.00 52.12 139 SER A N 1
ATOM 1102 C CA . SER A 1 139 ? 15.464 10.232 16.412 1.00 52.12 139 SER A CA 1
ATOM 1103 C C . SER A 1 139 ? 16.095 11.634 16.459 1.00 52.12 139 SER A C 1
ATOM 1105 O O . SER A 1 139 ? 16.657 12.002 17.490 1.00 52.12 139 SER A O 1
ATOM 1107 N N . LYS A 1 140 ? 16.035 12.423 15.370 1.00 46.25 140 LYS A N 1
ATOM 1108 C CA . LYS A 1 140 ? 16.785 13.693 15.239 1.00 46.25 140 LYS A CA 1
ATOM 1109 C C . LYS A 1 140 ? 15.985 14.993 15.085 1.00 46.25 140 LYS A C 1
ATOM 1111 O O . LYS A 1 140 ? 16.614 16.043 15.151 1.00 46.25 140 LYS A O 1
ATOM 1116 N N . ASP A 1 141 ? 14.657 14.974 14.997 1.00 43.81 141 ASP A N 1
ATOM 1117 C CA . ASP A 1 141 ? 13.869 16.217 14.920 1.00 43.81 141 ASP A CA 1
ATOM 1118 C C . ASP A 1 141 ? 13.220 16.573 16.260 1.00 43.81 141 ASP A C 1
ATOM 1120 O O . ASP A 1 141 ? 12.032 16.352 16.510 1.00 43.81 141 ASP A O 1
ATOM 1124 N N . ILE A 1 142 ? 14.046 17.174 17.118 1.00 42.69 142 ILE A N 1
ATOM 1125 C CA . ILE A 1 142 ? 13.598 18.140 18.118 1.00 42.69 142 ILE A CA 1
ATOM 1126 C C . ILE A 1 142 ? 13.486 19.485 17.382 1.00 42.69 142 ILE A C 1
ATOM 1128 O O . ILE A 1 142 ? 14.497 20.024 16.947 1.00 42.69 142 ILE A O 1
ATOM 1132 N N . PHE A 1 143 ? 12.265 20.028 17.314 1.00 40.62 143 PHE A N 1
ATOM 1133 C CA . PHE A 1 143 ? 11.919 21.408 16.934 1.00 40.62 143 PHE A CA 1
ATOM 1134 C C . PHE A 1 143 ? 12.126 21.840 15.467 1.00 40.62 143 PHE A C 1
ATOM 1136 O O . PHE A 1 143 ? 13.246 22.064 15.028 1.00 40.62 143 PHE A O 1
ATOM 1143 N N . LEU A 1 144 ? 11.013 22.117 14.765 1.00 36.44 144 LEU A N 1
ATOM 1144 C CA . LEU A 1 144 ? 10.647 23.461 14.270 1.00 36.44 144 LEU A CA 1
ATOM 1145 C C . LEU A 1 144 ? 9.282 23.438 13.532 1.00 36.44 144 LEU A C 1
ATOM 1147 O O . LEU A 1 144 ? 9.188 22.991 12.398 1.00 36.44 144 LEU A O 1
ATOM 1151 N N . GLY A 1 145 ? 8.249 23.985 14.192 1.00 37.34 145 GLY A N 1
ATOM 1152 C CA . GLY A 1 145 ? 7.122 24.726 13.591 1.00 37.34 145 GLY A CA 1
ATOM 1153 C C . GLY A 1 145 ? 6.056 23.967 12.780 1.00 37.34 145 GLY A C 1
ATOM 1154 O O . GLY A 1 145 ? 6.255 23.740 11.596 1.00 37.34 145 GLY A O 1
ATOM 1155 N N . PHE A 1 146 ? 4.873 23.758 13.392 1.00 35.41 146 PHE A N 1
ATOM 1156 C CA . PHE A 1 146 ? 3.629 23.160 12.841 1.00 35.41 146 PHE A CA 1
ATOM 1157 C C . PHE A 1 146 ? 3.758 21.653 12.514 1.00 35.41 146 PHE A C 1
ATOM 1159 O O . PHE A 1 146 ? 4.077 21.287 11.399 1.00 35.41 146 PHE A O 1
ATOM 1166 N N . LEU A 1 147 ? 3.578 20.687 13.419 1.00 43.81 147 LEU A N 1
ATOM 1167 C CA . LEU A 1 147 ? 2.408 20.435 14.256 1.00 43.81 147 LEU A CA 1
ATOM 1168 C C . LEU A 1 147 ? 2.828 19.591 15.476 1.00 43.81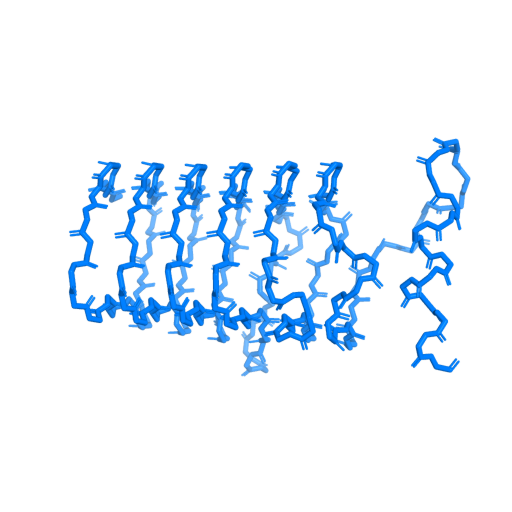 147 LEU A C 1
ATOM 1170 O O . LEU A 1 147 ? 3.070 18.388 15.392 1.00 43.81 147 LEU A O 1
ATOM 1174 N N . GLU A 1 148 ? 2.875 20.217 16.645 1.00 44.88 148 GLU A N 1
ATOM 1175 C CA . GLU A 1 148 ? 3.052 19.513 17.921 1.00 44.88 148 GLU A CA 1
ATOM 1176 C C . GLU A 1 148 ? 1.729 18.882 18.406 1.00 44.88 148 GLU A C 1
ATOM 1178 O O . GLU A 1 148 ? 1.710 18.088 19.340 1.00 44.88 148 GLU A O 1
ATOM 1183 N N . ILE A 1 149 ? 0.616 19.181 17.723 1.00 46.50 149 ILE A N 1
ATOM 1184 C CA . ILE A 1 149 ? -0.734 18.713 18.067 1.00 46.50 149 ILE A CA 1
ATOM 1185 C C . ILE A 1 149 ? -1.012 17.310 17.493 1.00 46.50 149 ILE A C 1
ATOM 1187 O O . ILE A 1 149 ? -1.481 16.454 18.238 1.00 46.50 149 ILE A O 1
ATOM 1191 N N . GLU A 1 150 ? -0.644 17.022 16.237 1.00 50.31 150 GLU A N 1
ATOM 1192 C CA . GLU A 1 150 ? -0.851 15.690 15.626 1.00 50.31 150 GLU A CA 1
ATOM 1193 C C . GLU A 1 150 ? 0.092 14.632 16.221 1.00 50.31 150 GLU A C 1
ATOM 1195 O O . GLU A 1 150 ? -0.342 13.528 16.542 1.00 50.31 150 GLU A O 1
ATOM 1200 N N . LYS A 1 151 ? 1.365 14.975 16.481 1.00 48.62 151 LYS A N 1
ATOM 1201 C CA . LYS A 1 151 ? 2.309 14.045 17.130 1.00 48.62 151 LYS A CA 1
ATOM 1202 C C . LYS A 1 151 ? 1.951 13.762 18.593 1.00 48.62 151 LYS A C 1
ATOM 1204 O O . LYS A 1 151 ? 2.053 12.616 19.022 1.00 48.62 151 LYS A O 1
ATOM 1209 N N . GLN A 1 152 ? 1.496 14.759 19.364 1.00 44.44 152 GLN A N 1
ATOM 1210 C CA . GLN A 1 152 ? 1.033 14.513 20.738 1.00 44.44 152 GLN A CA 1
ATOM 1211 C C . GLN A 1 152 ? -0.259 13.686 20.786 1.00 44.44 152 GLN A C 1
ATOM 1213 O O . GLN A 1 152 ? -0.475 12.999 21.777 1.00 44.44 152 GLN A O 1
ATOM 1218 N N . GLN A 1 153 ? -1.100 13.713 19.750 1.00 47.94 153 GLN A N 1
ATOM 1219 C CA . GLN A 1 153 ? -2.283 12.850 19.658 1.00 47.94 153 GLN A CA 1
ATOM 1220 C C . GLN A 1 153 ? -1.916 11.411 19.262 1.00 47.94 153 GLN A C 1
ATOM 1222 O O . GLN A 1 153 ? -2.386 10.484 19.915 1.00 47.94 153 GLN A O 1
ATOM 1227 N N . LEU A 1 154 ? -0.990 11.218 18.312 1.00 48.22 154 LEU A N 1
ATOM 1228 C CA . LEU A 1 154 ? -0.454 9.896 17.943 1.00 48.22 154 LEU A CA 1
ATOM 1229 C C . LEU A 1 154 ? 0.282 9.193 19.101 1.00 48.22 154 LEU A C 1
ATOM 1231 O O . LEU A 1 154 ? 0.274 7.970 19.195 1.00 48.22 154 LEU A O 1
ATOM 1235 N N . MET A 1 155 ? 0.926 9.966 19.982 1.00 48.69 155 MET A N 1
ATOM 1236 C CA . MET A 1 155 ? 1.719 9.463 21.114 1.00 48.69 155 MET A CA 1
ATOM 1237 C C . MET A 1 155 ? 0.917 9.295 22.421 1.00 48.69 155 MET A C 1
ATOM 1239 O O . MET A 1 155 ? 1.462 8.773 23.390 1.00 48.69 155 MET A O 1
ATOM 1243 N N . ARG A 1 156 ? -0.354 9.729 22.481 1.00 40.59 156 ARG A N 1
ATOM 1244 C CA . ARG A 1 156 ? -1.224 9.647 23.681 1.00 40.59 156 ARG A CA 1
ATOM 1245 C C . ARG A 1 156 ? -2.103 8.389 23.746 1.00 40.59 156 ARG A C 1
ATOM 1247 O O . ARG A 1 156 ? -2.924 8.282 24.650 1.00 40.59 156 ARG A O 1
ATOM 1254 N N . SER A 1 157 ? -1.936 7.432 22.832 1.00 37.09 157 SER A N 1
ATOM 1255 C CA . SER A 1 157 ? -2.573 6.103 22.906 1.00 37.09 157 SER A CA 1
ATOM 1256 C C . SER A 1 157 ? -1.793 5.089 23.768 1.00 37.09 157 SER A C 1
ATOM 1258 O O . SER A 1 157 ? -2.024 3.883 23.669 1.00 37.09 157 SER A O 1
ATOM 1260 N N . LYS A 1 158 ? -0.900 5.571 24.643 1.00 42.38 158 LYS A N 1
ATOM 1261 C CA . LYS A 1 158 ? -0.323 4.823 25.769 1.00 42.38 158 LYS A CA 1
ATOM 1262 C C . LYS A 1 158 ? -0.653 5.507 27.087 1.00 42.38 158 LYS A C 1
ATOM 1264 O O . LYS A 1 158 ? -0.516 6.750 27.142 1.00 42.38 158 LYS A O 1
#

InterPro domains:
  IPR001646 Pentapeptide repeat [PF13576] (14-62)

pLDDT: mean 87.7, std 18.03, range [35.41, 98.94]

Organism: NCBI:txid1803513

Foldseek 3Di:
DACALPEACEEADCALPEACEEAHCANYEYCEEHACALYEANEEYHCHLYEYLEEYECEQYEHAEEYECHNYEHNYAYDLEHDVPYANYHPHYAYECDCYEYPPQLRYEDERHEHCRYDHHNYPPLLNHNYDYNYHNDPPDDDDDDDPPSVVSNVPPD